Protein AF-A0A235IRP4-F1 (afdb_monomer)

Solvent-accessible surface area (backbone atoms only — not comparable to full-atom values): 6164 Å² total; per-residue (Å²): 132,46,96,45,72,68,49,32,52,53,53,48,55,54,45,62,75,68,65,70,85,76,78,77,82,80,84,82,76,60,56,69,79,68,45,45,70,66,64,71,61,71,69,74,91,69,80,57,93,87,68,76,81,56,93,62,75,76,56,74,74,78,46,65,68,59,47,56,52,50,50,55,53,48,61,75,69,49,94,48,57,71,62,52,52,55,56,52,58,71,71,77,112

Secondary structure (DSSP, 8-state):
--SSHHHHHHHHHHHHHH--PPPPPP----HHHHHHHHHSS-----PPTT-PPPTTTT--TT-HHHHHHHHHHHHHH-S-HHHHHHHHHHH--

Radius of gyration: 32.2 Å; Cα contacts (8 Å, |Δi|>4): 19; chains: 1; bounding box: 55×28×84 Å

Foldseek 3Di:
DDPDPVRVVVVVVVCVVVDDDDDDDDPDDCCPVPPVVVVVPDDDDDPDVPDDDDPCVPPPCPPVVNLVVVLVVCCVPPPDNVVSVVVSVVVVD

Sequence (93 aa):
MGKTLNECAAKYRGFCKKYKPKAKTEKRYFWGNQFLPKVIKGKGKKASPGQMQLPWDTWEASNPEIVDVAEKFIFANCYNPQVAGMIFRNHNQ

Structure (mmCIF, N/CA/C/O backbone):
data_AF-A0A235IRP4-F1
#
_entry.id   AF-A0A235IRP4-F1
#
loop_
_atom_site.group_PDB
_atom_site.id
_atom_site.type_symbol
_atom_site.label_atom_id
_atom_site.label_alt_id
_atom_site.label_comp_id
_atom_site.label_asym_id
_atom_site.label_entity_id
_atom_site.label_seq_id
_atom_site.pdbx_PDB_ins_code
_atom_site.Cartn_x
_atom_site.Cartn_y
_atom_site.Cartn_z
_atom_site.occupancy
_atom_site.B_iso_or_equiv
_atom_site.auth_seq_id
_atom_site.auth_comp_id
_atom_site.auth_asym_id
_atom_site.auth_atom_id
_atom_site.pdbx_PDB_model_num
ATOM 1 N N . MET A 1 1 ? -19.889 -3.545 47.587 1.00 68.94 1 MET A N 1
ATOM 2 C CA . MET A 1 1 ? -20.401 -4.934 47.470 1.00 68.94 1 MET A CA 1
ATOM 3 C C . MET A 1 1 ? -21.352 -5.226 48.636 1.00 68.94 1 MET A C 1
ATOM 5 O O . MET A 1 1 ? -21.452 -4.382 49.519 1.00 68.94 1 MET A O 1
ATOM 9 N N . GLY A 1 2 ? -22.152 -6.300 48.586 1.00 86.88 2 GLY A N 1
ATOM 10 C CA . GLY A 1 2 ? -23.081 -6.675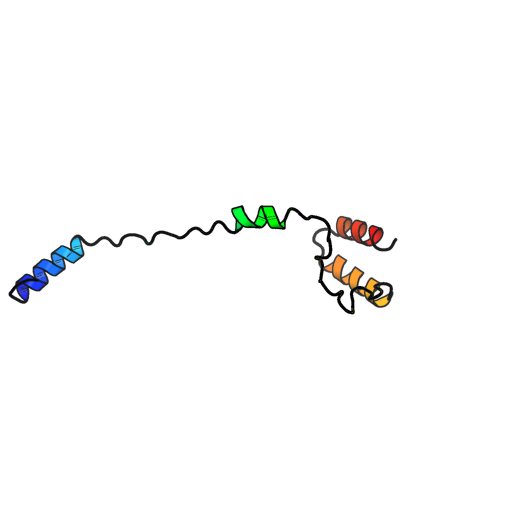 49.673 1.00 86.88 2 GLY A CA 1
ATOM 11 C C . GLY A 1 2 ? -22.352 -7.206 50.911 1.00 86.88 2 GLY A C 1
ATOM 12 O O . GLY A 1 2 ? -21.208 -7.633 50.779 1.00 86.88 2 GLY A O 1
ATOM 13 N N . LYS A 1 3 ? -22.989 -7.168 52.088 1.00 91.19 3 LYS A N 1
ATOM 14 C CA . LYS A 1 3 ? -22.401 -7.685 53.342 1.00 91.19 3 LYS A CA 1
ATOM 15 C C . LYS A 1 3 ? -22.577 -9.199 53.481 1.00 91.19 3 LYS A C 1
ATOM 17 O O . LYS A 1 3 ? -21.809 -9.841 54.185 1.00 91.19 3 LYS A O 1
ATOM 22 N N . THR A 1 4 ? -23.559 -9.770 52.782 1.00 95.88 4 THR A N 1
ATOM 23 C CA . THR A 1 4 ? -23.775 -11.219 52.674 1.00 95.88 4 THR A CA 1
ATOM 24 C C . THR A 1 4 ? -23.583 -11.699 51.234 1.00 95.88 4 THR A C 1
ATOM 26 O O . THR A 1 4 ? -23.678 -10.921 50.279 1.00 95.88 4 THR A O 1
ATOM 29 N N . LEU A 1 5 ? -23.355 -13.004 51.063 1.00 93.62 5 LEU A N 1
ATOM 30 C CA . LEU A 1 5 ? -23.242 -13.652 49.749 1.00 93.62 5 LEU A CA 1
ATOM 31 C C . LEU A 1 5 ? -24.477 -13.401 48.870 1.00 93.62 5 LEU A C 1
ATOM 33 O O . LEU A 1 5 ? -24.345 -13.039 47.700 1.00 93.62 5 LEU A O 1
ATOM 37 N N . ASN A 1 6 ? -25.672 -13.508 49.454 1.00 94.44 6 ASN A N 1
ATOM 38 C CA . ASN A 1 6 ? -26.931 -13.288 48.743 1.00 94.44 6 ASN A CA 1
ATOM 39 C C . ASN A 1 6 ? -27.090 -11.836 48.278 1.00 94.44 6 ASN A C 1
ATOM 41 O O . ASN A 1 6 ? -27.459 -11.595 47.126 1.00 94.44 6 ASN A O 1
ATOM 45 N N . GLU A 1 7 ? -26.754 -10.861 49.127 1.00 95.50 7 GLU A N 1
ATOM 46 C CA . GLU A 1 7 ? -26.753 -9.452 48.721 1.00 95.50 7 GLU A CA 1
ATOM 47 C C . GLU A 1 7 ? -25.728 -9.168 47.620 1.00 95.50 7 GLU A C 1
ATOM 49 O O . GLU A 1 7 ? -25.994 -8.381 46.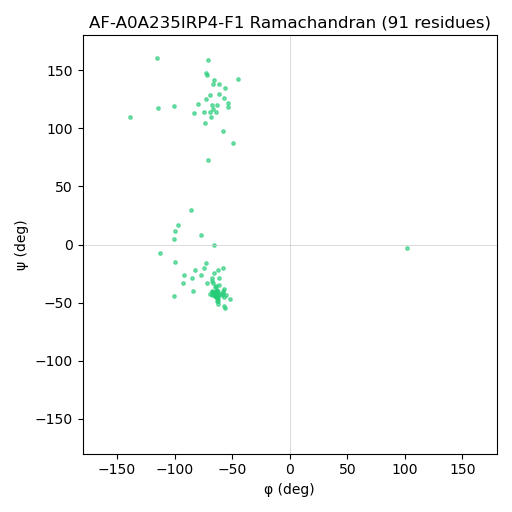707 1.00 95.50 7 GLU A O 1
ATOM 54 N N . CYS A 1 8 ? -24.543 -9.776 47.704 1.00 94.56 8 CYS A N 1
ATOM 55 C CA . CYS A 1 8 ? -23.503 -9.615 46.696 1.00 94.56 8 CYS A CA 1
ATOM 56 C C . CYS A 1 8 ? -23.982 -10.140 45.335 1.00 94.56 8 CYS A C 1
ATOM 58 O O . CYS A 1 8 ? -23.941 -9.407 44.343 1.00 94.56 8 CYS A O 1
ATOM 60 N N . ALA A 1 9 ? -24.542 -11.353 45.309 1.00 95.44 9 ALA A N 1
ATOM 61 C CA . ALA A 1 9 ? -25.097 -11.962 44.105 1.00 95.44 9 ALA A CA 1
ATOM 62 C C . ALA A 1 9 ? -26.251 -11.135 43.514 1.00 95.44 9 ALA A C 1
ATOM 64 O O . ALA A 1 9 ? -26.304 -10.922 42.302 1.00 95.44 9 ALA A O 1
ATOM 65 N N . ALA A 1 10 ? -27.154 -10.613 44.351 1.00 94.94 10 ALA A N 1
ATOM 66 C CA . ALA A 1 10 ? -28.257 -9.764 43.902 1.00 94.94 10 ALA A CA 1
ATOM 67 C C . ALA A 1 10 ? -27.762 -8.465 43.242 1.00 94.94 10 ALA A C 1
ATOM 69 O O . ALA A 1 10 ? -28.208 -8.115 42.144 1.00 94.94 10 ALA A O 1
ATOM 70 N N . LYS A 1 11 ? -26.789 -7.781 43.861 1.00 94.56 11 LYS A N 1
ATOM 71 C CA . LYS A 1 11 ? -26.173 -6.566 43.299 1.00 94.56 11 LYS A CA 1
ATOM 72 C C . LYS A 1 11 ? -25.429 -6.860 41.994 1.00 94.56 11 LYS A C 1
ATOM 74 O O . LYS A 1 11 ? -25.555 -6.088 41.045 1.00 94.56 11 LYS A O 1
ATOM 79 N N . TYR A 1 12 ? -24.721 -7.987 41.914 1.00 94.31 12 TYR A N 1
ATOM 80 C CA . TYR A 1 12 ? -24.011 -8.402 40.703 1.00 94.31 12 TYR A CA 1
ATOM 81 C C . TYR A 1 12 ? -24.967 -8.703 39.540 1.00 94.31 12 TYR A C 1
ATOM 83 O O . TYR A 1 12 ? -24.780 -8.181 38.444 1.00 94.31 12 TYR A O 1
ATOM 91 N N . ARG A 1 13 ? -26.067 -9.429 39.779 1.00 95.44 13 ARG A N 1
ATOM 92 C CA . ARG A 1 13 ? -27.114 -9.641 38.758 1.00 95.44 13 ARG A CA 1
ATOM 93 C C . ARG A 1 13 ? -27.691 -8.317 38.250 1.00 95.44 13 ARG A C 1
ATOM 95 O O . ARG A 1 13 ? -27.931 -8.166 37.053 1.00 95.44 13 ARG A O 1
ATOM 102 N N . GLY A 1 14 ? -27.898 -7.350 39.146 1.00 94.81 14 GLY A N 1
ATOM 103 C CA . GLY A 1 14 ? -28.332 -5.999 38.784 1.00 94.81 14 GLY A CA 1
ATOM 104 C C . GLY A 1 14 ? -27.319 -5.254 37.909 1.00 94.81 14 GLY A C 1
ATOM 1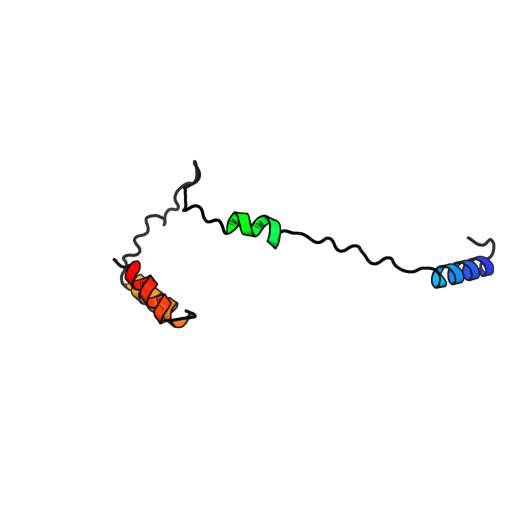05 O O . GLY A 1 14 ? -27.715 -4.583 36.957 1.00 94.81 14 GLY A O 1
ATOM 106 N N . PHE A 1 15 ? -26.023 -5.406 38.188 1.00 94.19 15 PHE A N 1
ATOM 1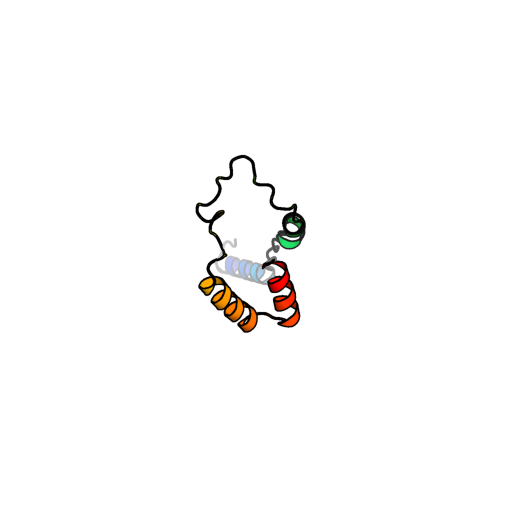07 C CA . PHE A 1 15 ? -24.948 -4.881 37.347 1.00 94.19 15 PHE A CA 1
ATOM 108 C C . PHE A 1 15 ? -24.955 -5.522 35.954 1.00 94.19 15 PHE A C 1
ATOM 110 O O . PHE A 1 15 ? -24.978 -4.791 34.969 1.00 94.19 15 PHE A O 1
ATOM 117 N N . CYS A 1 16 ? -25.036 -6.853 35.854 1.00 92.75 16 CYS A N 1
ATOM 118 C CA . CYS A 1 16 ? -25.066 -7.565 34.570 1.00 92.75 16 CYS A CA 1
ATOM 119 C C . CYS A 1 16 ? -26.222 -7.111 33.668 1.00 92.75 16 CYS A C 1
ATOM 121 O O . CYS A 1 16 ? -26.034 -6.965 32.467 1.00 92.75 16 CYS A O 1
ATOM 123 N N . LYS A 1 17 ? -27.401 -6.830 34.241 1.00 94.56 17 LYS A N 1
ATOM 124 C CA . LYS A 1 17 ? -28.557 -6.303 33.490 1.00 94.56 17 LYS A CA 1
ATOM 125 C C . LYS A 1 17 ? -28.338 -4.883 32.956 1.00 94.56 17 LYS A C 1
ATOM 127 O O . LYS A 1 17 ? -28.916 -4.520 31.937 1.00 94.56 17 LYS A O 1
ATOM 132 N N . LYS A 1 18 ? -27.558 -4.061 33.665 1.00 94.38 18 LYS A N 1
ATOM 133 C CA . LYS A 1 18 ? -27.296 -2.655 33.309 1.00 94.38 18 LYS A CA 1
ATOM 134 C C . LYS A 1 18 ? -26.054 -2.481 32.441 1.00 94.38 18 LYS A C 1
ATOM 136 O O . LYS A 1 18 ? -25.954 -1.494 31.717 1.00 94.38 18 LYS A O 1
ATOM 141 N N . TYR A 1 19 ? -25.099 -3.398 32.539 1.00 94.31 19 TYR A N 1
ATOM 142 C CA . TYR A 1 19 ? -23.842 -3.312 31.824 1.00 94.31 19 TYR A CA 1
ATOM 143 C C . TYR A 1 19 ? -24.077 -3.439 30.318 1.00 94.31 19 TYR A C 1
ATOM 145 O O . TYR A 1 19 ? -24.519 -4.472 29.821 1.00 94.31 19 TYR A O 1
ATOM 153 N N . LYS A 1 20 ? -23.752 -2.372 29.589 1.00 90.56 20 LYS A N 1
ATOM 154 C CA . LYS A 1 20 ? -23.658 -2.380 28.131 1.00 90.56 20 LYS A CA 1
ATOM 155 C C . LYS A 1 20 ? -22.199 -2.133 27.756 1.00 90.56 20 LYS A C 1
ATOM 157 O O . LYS A 1 20 ? -21.684 -1.062 28.093 1.00 90.56 20 LYS A O 1
ATOM 162 N N . PRO A 1 21 ? -21.522 -3.083 27.087 1.00 89.19 21 PRO A N 1
ATOM 163 C CA . PRO A 1 21 ? -20.174 -2.855 26.591 1.00 89.19 21 PRO A CA 1
ATOM 164 C C . PRO A 1 21 ? -20.184 -1.642 25.660 1.00 89.19 21 PRO A C 1
ATOM 166 O O . PRO A 1 21 ? -20.965 -1.592 24.708 1.00 89.19 21 PRO A O 1
ATOM 169 N N . LYS A 1 22 ? -19.331 -0.649 25.924 1.00 86.69 22 LYS A N 1
ATOM 170 C CA . LYS A 1 22 ? -19.097 0.407 24.936 1.00 86.69 22 LYS A CA 1
ATOM 171 C C . LYS A 1 22 ? -18.338 -0.210 23.768 1.00 86.69 22 LYS A C 1
ATOM 173 O O . LYS A 1 22 ? -17.306 -0.847 23.982 1.00 86.69 22 LYS A O 1
ATOM 178 N N . ALA A 1 23 ? -18.841 -0.008 22.552 1.00 87.12 23 ALA A N 1
ATOM 179 C CA . ALA A 1 23 ? -18.105 -0.372 21.352 1.00 87.12 23 ALA A CA 1
ATOM 180 C C . ALA A 1 23 ? -16.744 0.334 21.372 1.00 87.12 23 ALA A C 1
ATOM 182 O O . ALA A 1 23 ? -16.647 1.520 21.705 1.00 87.12 23 ALA A O 1
ATOM 183 N N . LYS A 1 24 ? -15.685 -0.412 21.055 1.00 86.62 24 LYS A N 1
ATOM 184 C CA . LYS A 1 24 ? -14.344 0.151 20.946 1.00 86.62 24 LYS A CA 1
ATOM 185 C C . LYS A 1 24 ? -14.369 1.194 19.834 1.00 86.62 24 LYS A C 1
ATOM 187 O O . LYS A 1 24 ? -14.842 0.910 18.738 1.00 86.62 24 LYS A O 1
ATOM 192 N N . THR A 1 25 ? -13.875 2.393 20.111 1.00 83.94 25 THR A N 1
ATOM 193 C CA . THR A 1 25 ? -13.702 3.396 19.064 1.00 83.94 25 THR A CA 1
ATOM 194 C C . THR A 1 25 ? -12.698 2.870 18.046 1.00 83.94 25 THR A C 1
ATOM 196 O O . THR A 1 25 ? -11.555 2.545 18.379 1.00 83.94 25 THR A O 1
ATOM 199 N N . GLU A 1 26 ? -13.135 2.749 16.797 1.00 82.06 26 GLU A N 1
ATOM 200 C CA . GLU A 1 26 ? -12.248 2.390 15.701 1.00 82.06 26 GLU A CA 1
ATOM 201 C C . GLU A 1 26 ? -11.266 3.536 15.457 1.00 82.06 26 GLU A C 1
ATOM 203 O O . GLU A 1 26 ? -11.657 4.663 15.141 1.00 82.06 26 GLU A O 1
ATOM 208 N N . LYS A 1 27 ? -9.967 3.256 15.590 1.00 80.62 27 LYS A N 1
ATOM 209 C CA . LYS A 1 27 ? -8.939 4.177 15.107 1.00 80.62 27 LYS A CA 1
ATOM 210 C C . LYS A 1 27 ? -8.912 4.089 13.588 1.00 80.62 27 LYS A C 1
ATOM 212 O O . LYS A 1 27 ? -8.392 3.130 13.026 1.00 80.62 27 LYS A O 1
ATOM 217 N N . ARG A 1 28 ? -9.469 5.099 12.923 1.00 80.06 28 ARG A N 1
ATOM 218 C CA . ARG A 1 28 ? -9.299 5.270 11.481 1.00 80.06 28 ARG A CA 1
ATOM 219 C C . ARG A 1 28 ? -7.945 5.913 11.227 1.00 80.06 28 ARG A C 1
ATOM 221 O O . ARG A 1 28 ? -7.672 7.006 11.717 1.00 80.06 28 ARG A O 1
ATOM 228 N N . TYR A 1 29 ? -7.100 5.226 10.470 1.00 78.06 29 TYR A N 1
ATOM 229 C CA . TYR A 1 29 ? -5.821 5.763 10.034 1.00 78.06 29 TYR A CA 1
ATOM 230 C C . TYR A 1 29 ? -5.957 6.245 8.591 1.00 78.06 29 TYR A C 1
ATOM 232 O O . TYR A 1 29 ? -6.268 5.471 7.690 1.00 78.0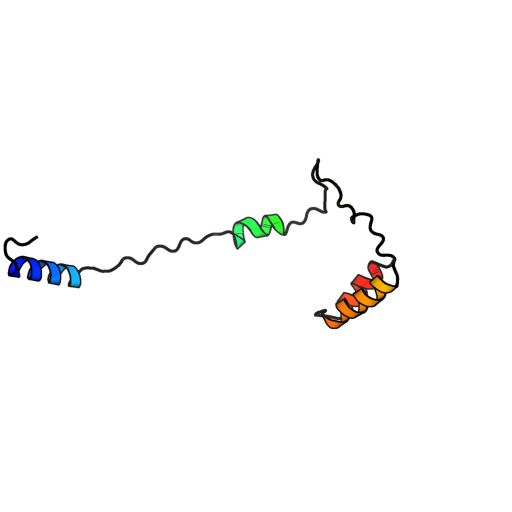6 29 TYR A O 1
ATOM 240 N N . PHE A 1 30 ? -5.728 7.535 8.363 1.00 81.06 30 PHE A N 1
ATOM 241 C CA . PHE A 1 30 ? -5.937 8.186 7.067 1.00 81.06 30 PHE A CA 1
ATOM 242 C C . PHE A 1 30 ? -4.729 8.056 6.127 1.00 81.06 30 PHE A C 1
ATOM 244 O O . PHE A 1 30 ? -4.514 8.933 5.294 1.00 81.06 30 PHE A O 1
ATOM 251 N N . TRP A 1 31 ? -3.944 6.975 6.239 1.00 82.12 31 TRP A N 1
ATOM 252 C CA . TRP A 1 31 ? -2.740 6.754 5.425 1.00 82.12 31 TRP A CA 1
ATOM 253 C C . TRP A 1 31 ? -3.029 6.892 3.931 1.00 82.12 31 TRP A C 1
ATOM 255 O O . TRP A 1 31 ? -2.329 7.631 3.246 1.00 82.12 31 TRP A O 1
ATOM 265 N N . GLY A 1 32 ? -4.104 6.261 3.446 1.00 78.00 32 GLY A N 1
ATOM 266 C CA . GLY A 1 32 ? -4.502 6.347 2.041 1.00 7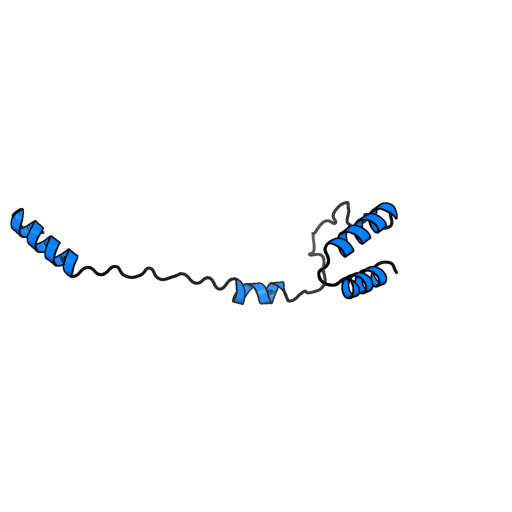8.00 32 GLY A CA 1
ATOM 267 C C . GLY A 1 32 ? -4.707 7.794 1.584 1.00 78.00 32 GLY A C 1
ATOM 268 O O . GLY A 1 32 ? -4.044 8.261 0.666 1.00 78.00 32 GLY A O 1
ATOM 269 N N . ASN A 1 33 ? -5.552 8.547 2.287 1.00 79.31 33 ASN A N 1
ATOM 270 C CA . ASN A 1 33 ? -5.924 9.901 1.866 1.00 79.31 33 ASN A CA 1
ATOM 271 C C . ASN A 1 33 ? -4.843 10.958 2.159 1.00 79.31 33 ASN A C 1
ATOM 273 O O . ASN A 1 33 ? -4.787 11.972 1.470 1.00 79.31 33 ASN A O 1
ATOM 277 N N . GLN A 1 34 ? -3.987 10.757 3.166 1.00 80.62 34 GLN A N 1
ATOM 278 C CA . GLN A 1 34 ? -2.951 11.727 3.551 1.00 80.62 34 GLN A CA 1
ATOM 279 C C . GLN A 1 34 ? -1.599 11.490 2.868 1.00 80.62 34 GLN A C 1
ATOM 281 O O . GLN A 1 34 ? -0.864 12.452 2.622 1.00 80.62 34 GLN A O 1
ATOM 286 N N . PHE A 1 35 ? -1.242 10.231 2.602 1.00 76.69 35 PHE A N 1
ATOM 287 C CA . PHE A 1 35 ? 0.092 9.858 2.129 1.00 76.69 35 PHE A CA 1
ATOM 288 C C . PHE A 1 35 ? 0.131 9.622 0.620 1.00 76.69 35 PHE A C 1
ATOM 290 O O . PHE A 1 35 ? 1.020 10.147 -0.051 1.00 76.69 35 PHE A O 1
ATOM 297 N N . LEU A 1 36 ? -0.856 8.916 0.056 1.00 74.69 36 LEU A N 1
ATOM 298 C CA . LEU A 1 36 ? -0.856 8.574 -1.372 1.00 74.69 36 LEU A CA 1
ATOM 299 C C . LEU A 1 36 ? -0.785 9.803 -2.297 1.00 74.69 36 LEU A C 1
ATOM 301 O O . LEU A 1 36 ? 0.028 9.775 -3.221 1.00 74.69 36 LEU A O 1
ATOM 305 N N . PRO A 1 37 ? -1.494 10.926 -2.046 1.00 78.81 37 PRO A N 1
ATOM 306 C CA . PRO A 1 37 ? -1.375 12.110 -2.903 1.00 78.81 37 PRO A CA 1
ATOM 307 C C . PRO A 1 37 ? 0.034 12.725 -2.940 1.00 78.81 37 PRO A C 1
ATOM 309 O O . PRO A 1 37 ? 0.367 13.443 -3.882 1.00 78.81 37 PRO A O 1
ATOM 312 N N . LYS A 1 38 ? 0.864 12.468 -1.919 1.00 72.88 38 LYS A N 1
ATOM 313 C CA . LYS A 1 38 ? 2.252 12.952 -1.835 1.00 72.88 38 LYS A CA 1
ATOM 314 C C . LYS A 1 38 ? 3.236 12.035 -2.563 1.00 72.88 38 LYS A C 1
ATOM 316 O O . LYS A 1 38 ? 4.249 12.524 -3.044 1.00 72.88 38 LYS A O 1
ATOM 321 N N . VAL A 1 39 ? 2.930 10.740 -2.655 1.00 68.31 39 VAL A N 1
ATOM 322 C CA . VAL A 1 39 ? 3.757 9.737 -3.351 1.00 68.31 39 VAL A CA 1
ATOM 323 C C . VAL A 1 39 ? 3.457 9.710 -4.849 1.00 68.31 39 VAL A C 1
ATOM 325 O O . VAL A 1 39 ? 4.371 9.628 -5.661 1.00 68.31 39 VAL A O 1
ATOM 328 N N . ILE A 1 40 ? 2.180 9.827 -5.227 1.00 67.50 40 ILE A N 1
ATOM 329 C CA . ILE A 1 40 ? 1.735 9.734 -6.628 1.00 67.50 40 ILE A CA 1
ATOM 330 C C . ILE A 1 40 ? 2.100 10.997 -7.427 1.00 67.50 40 ILE A C 1
ATOM 332 O O . ILE A 1 40 ? 2.210 10.942 -8.650 1.00 67.50 40 ILE A O 1
ATOM 336 N N . LYS A 1 41 ? 2.365 12.134 -6.762 1.00 60.75 41 LYS A N 1
ATOM 337 C CA . LYS A 1 41 ? 2.971 13.316 -7.396 1.00 60.75 41 LYS A CA 1
ATOM 338 C C . LYS A 1 41 ? 4.444 13.039 -7.710 1.00 60.75 41 LYS A C 1
ATOM 340 O O . LYS A 1 41 ? 5.345 13.556 -7.053 1.00 60.75 41 LYS A O 1
ATOM 345 N N . GLY A 1 42 ? 4.668 12.212 -8.727 1.00 56.91 42 GLY A N 1
ATOM 346 C CA . GLY A 1 42 ? 5.972 11.904 -9.287 1.00 56.91 42 GLY A CA 1
ATOM 347 C C . GLY A 1 42 ? 6.655 13.178 -9.761 1.00 56.91 42 GLY A C 1
ATOM 348 O O . GLY A 1 42 ? 6.412 13.665 -10.861 1.00 56.91 42 GLY A O 1
ATOM 349 N N . LYS A 1 43 ? 7.541 13.725 -8.930 1.00 58.44 43 LYS A N 1
ATOM 350 C CA . LYS A 1 43 ? 8.652 14.515 -9.449 1.00 58.44 43 LYS A CA 1
ATOM 351 C C . LYS A 1 43 ? 9.609 13.511 -10.079 1.00 58.44 43 LYS A C 1
ATOM 353 O O . LYS A 1 43 ? 9.991 12.548 -9.417 1.00 58.44 43 LYS A O 1
ATOM 358 N N . GLY A 1 44 ? 9.947 13.720 -11.354 1.00 61.03 44 GLY A N 1
ATOM 359 C CA . GLY A 1 44 ? 10.950 12.922 -12.058 1.00 61.03 44 GLY A CA 1
ATOM 360 C C . GLY A 1 44 ? 12.185 12.723 -11.182 1.00 61.03 44 GLY A C 1
ATOM 361 O O . GLY A 1 44 ? 12.529 13.618 -10.407 1.00 61.03 44 GLY A O 1
ATOM 362 N N . LYS A 1 45 ? 12.779 11.526 -11.270 1.00 60.31 45 LYS A N 1
ATOM 363 C CA . LYS A 1 45 ? 13.872 11.031 -10.424 1.00 60.31 45 LYS A CA 1
ATOM 364 C C . LYS A 1 45 ? 15.007 12.064 -10.322 1.00 60.31 45 LYS A C 1
ATOM 366 O O . LYS A 1 45 ? 15.949 12.036 -11.103 1.00 60.31 45 LYS A O 1
ATOM 371 N N . LYS A 1 46 ? 14.934 12.990 -9.365 1.00 61.00 46 LYS A N 1
ATOM 372 C CA . LYS A 1 46 ? 16.106 13.743 -8.926 1.00 61.00 46 LYS A CA 1
ATOM 373 C C . LYS A 1 46 ? 16.799 12.838 -7.928 1.00 61.00 46 LYS A C 1
ATOM 375 O O . LYS A 1 46 ? 16.220 12.540 -6.887 1.00 61.00 46 LYS A O 1
ATOM 380 N N . ALA A 1 47 ? 17.986 12.358 -8.285 1.00 62.47 47 ALA A N 1
ATOM 381 C CA . ALA A 1 47 ? 18.838 11.662 -7.338 1.00 62.47 47 ALA A CA 1
ATOM 382 C C . ALA A 1 47 ? 19.012 12.571 -6.115 1.00 62.47 47 ALA A C 1
ATOM 384 O O . ALA A 1 47 ? 19.407 13.733 -6.246 1.00 62.47 47 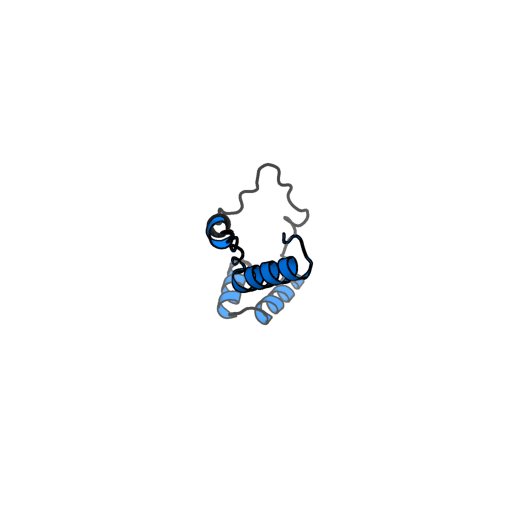ALA A O 1
ATOM 385 N N . SER A 1 48 ? 18.626 12.075 -4.942 1.00 66.31 48 SER A N 1
ATOM 386 C CA . SER A 1 48 ? 18.846 12.796 -3.694 1.00 66.31 48 SER A CA 1
ATOM 387 C C . SER A 1 48 ? 20.355 12.984 -3.503 1.00 66.31 48 SER A C 1
ATOM 389 O O . SER A 1 48 ? 21.105 12.036 -3.759 1.00 66.31 48 SER A O 1
ATOM 391 N N . PRO A 1 49 ? 20.830 14.164 -3.064 1.00 72.50 49 PRO A N 1
ATOM 392 C CA . PRO A 1 49 ? 22.250 14.369 -2.796 1.00 72.50 49 PRO A CA 1
ATOM 393 C C . PRO A 1 49 ? 22.759 13.293 -1.824 1.00 72.50 49 PRO A C 1
ATOM 395 O O . PRO A 1 49 ? 22.245 13.181 -0.713 1.00 72.50 49 PRO A O 1
ATOM 398 N N . GLY A 1 50 ? 23.721 12.475 -2.262 1.00 74.88 50 GLY A N 1
ATOM 399 C CA . GLY A 1 50 ? 24.308 11.385 -1.468 1.00 74.88 50 GLY A CA 1
ATOM 400 C C . GLY A 1 50 ? 23.812 9.968 -1.784 1.00 74.88 50 GLY A C 1
ATOM 401 O O . GLY A 1 50 ? 24.336 9.016 -1.212 1.00 74.88 50 GLY A O 1
ATOM 402 N N . GLN A 1 51 ? 22.850 9.784 -2.694 1.00 82.06 51 GLN A N 1
ATOM 403 C CA . GLN A 1 51 ? 22.491 8.440 -3.155 1.00 82.06 51 GLN A CA 1
ATOM 404 C C . GLN A 1 51 ? 23.580 7.905 -4.100 1.00 82.06 51 GLN A C 1
ATOM 406 O O . GLN A 1 51 ? 23.783 8.451 -5.184 1.00 82.06 51 GLN A O 1
ATOM 411 N N . MET A 1 52 ? 24.285 6.848 -3.685 1.00 76.94 52 MET A N 1
ATOM 412 C CA . MET A 1 52 ? 25.230 6.138 -4.553 1.00 76.94 52 MET A CA 1
ATOM 413 C C . MET A 1 52 ? 24.471 5.443 -5.685 1.00 76.94 52 MET A C 1
ATOM 415 O O . MET A 1 52 ? 23.409 4.862 -5.449 1.00 76.94 52 MET A O 1
ATOM 419 N N . GLN A 1 53 ? 25.011 5.507 -6.904 1.00 72.44 53 GLN A N 1
ATOM 420 C CA . GLN A 1 53 ? 24.491 4.706 -8.009 1.00 72.44 53 GLN A CA 1
ATOM 421 C C . GLN A 1 53 ? 24.729 3.224 -7.735 1.00 72.44 53 GLN A C 1
ATOM 423 O O . GLN A 1 53 ? 25.755 2.838 -7.164 1.00 72.44 53 GLN A O 1
ATOM 428 N N . LEU A 1 54 ? 23.756 2.404 -8.109 1.00 80.06 54 LEU A N 1
ATOM 429 C CA . LEU A 1 54 ? 23.867 0.963 -7.997 1.00 80.06 54 LEU A CA 1
ATOM 430 C C . LEU A 1 54 ? 24.836 0.452 -9.073 1.00 80.06 54 LEU A C 1
ATOM 432 O O . LEU A 1 54 ? 24.872 1.006 -10.170 1.00 80.06 54 LEU A O 1
ATOM 436 N N . PRO A 1 55 ? 25.592 -0.629 -8.816 1.00 74.25 55 PRO A N 1
ATOM 437 C CA . PRO A 1 55 ? 26.533 -1.181 -9.797 1.00 74.25 55 PRO A CA 1
ATOM 438 C C . PRO A 1 55 ? 25.897 -1.585 -11.137 1.00 74.25 55 PRO A C 1
ATOM 440 O O . PRO A 1 55 ? 26.592 -1.718 -12.136 1.00 74.25 55 PRO A O 1
ATOM 443 N N . TRP A 1 56 ? 24.580 -1.792 -11.158 1.00 73.25 56 TRP A N 1
ATOM 444 C CA . TRP A 1 56 ? 23.800 -2.123 -12.349 1.00 73.25 56 TRP A CA 1
ATOM 445 C C . TRP A 1 56 ? 23.052 -0.924 -12.950 1.00 73.25 56 TRP A C 1
ATOM 447 O O . TRP A 1 56 ? 22.313 -1.107 -13.911 1.00 73.25 56 TRP A O 1
ATOM 457 N N . ASP A 1 57 ? 23.236 0.299 -12.439 1.00 73.31 57 ASP A N 1
ATOM 458 C CA . ASP A 1 57 ? 22.667 1.503 -13.071 1.00 73.31 57 ASP A CA 1
ATOM 459 C C . ASP A 1 57 ? 23.290 1.762 -14.457 1.00 73.31 57 ASP A C 1
ATOM 461 O O . ASP A 1 57 ? 22.650 2.357 -15.321 1.00 73.31 57 ASP A O 1
ATOM 465 N N . THR A 1 58 ? 24.507 1.263 -14.698 1.00 67.06 58 THR A N 1
ATOM 466 C CA . THR A 1 58 ? 25.180 1.253 -16.008 1.00 67.06 58 THR A CA 1
ATOM 467 C C . THR A 1 58 ? 25.086 -0.099 -16.718 1.00 67.06 58 THR A C 1
ATOM 469 O O . THR A 1 58 ? 25.820 -0.329 -17.676 1.00 67.06 58 THR A O 1
ATOM 472 N N . TRP A 1 59 ? 24.249 -1.030 -16.243 1.00 67.94 59 TRP A N 1
ATOM 473 C CA . TRP A 1 59 ? 24.068 -2.314 -16.921 1.00 67.94 59 TRP A CA 1
ATOM 474 C C . TRP A 1 59 ? 23.464 -2.053 -18.301 1.00 67.94 59 TRP A C 1
ATOM 476 O O . TRP A 1 59 ? 22.325 -1.600 -18.415 1.00 67.94 59 TRP A O 1
ATOM 486 N N . GLU A 1 60 ? 24.215 -2.349 -19.361 1.00 64.12 60 GLU A N 1
ATOM 487 C CA . GLU A 1 60 ? 23.710 -2.206 -20.722 1.00 64.12 60 GLU A CA 1
ATOM 488 C C . GLU A 1 60 ? 22.615 -3.244 -20.987 1.00 64.12 60 GLU A C 1
ATOM 490 O O . GLU A 1 60 ? 22.860 -4.446 -21.100 1.00 64.12 60 GLU A O 1
ATOM 495 N N . ALA A 1 61 ? 21.377 -2.763 -21.095 1.00 60.97 61 ALA A N 1
ATOM 496 C CA . ALA A 1 61 ? 20.210 -3.555 -21.478 1.00 60.97 61 ALA A CA 1
ATOM 497 C C . ALA A 1 61 ? 20.279 -4.081 -22.928 1.00 60.97 61 ALA A C 1
ATOM 499 O O . ALA A 1 61 ? 19.382 -4.794 -23.362 1.00 60.97 61 ALA A O 1
ATOM 500 N N . SER A 1 62 ? 21.343 -3.764 -23.670 1.00 66.62 62 SER A N 1
ATOM 501 C CA . SER A 1 62 ? 21.517 -4.071 -25.093 1.00 66.62 62 SER A CA 1
ATOM 502 C C . SER A 1 62 ? 21.893 -5.526 -25.391 1.00 66.62 62 SER A C 1
ATOM 504 O O . SER A 1 62 ? 22.214 -5.843 -26.535 1.00 66.62 62 SER A O 1
ATOM 506 N N . ASN A 1 63 ? 21.877 -6.428 -24.402 1.00 80.12 63 ASN A N 1
ATOM 507 C CA . ASN A 1 63 ? 22.036 -7.851 -24.685 1.00 80.12 63 ASN A CA 1
ATOM 508 C C . ASN A 1 63 ? 20.773 -8.361 -25.416 1.00 80.12 63 ASN A C 1
ATOM 510 O O . ASN A 1 63 ? 19.700 -8.396 -24.806 1.00 80.12 63 ASN A O 1
ATOM 514 N N . PRO A 1 64 ? 20.882 -8.786 -26.689 1.00 83.81 64 PRO A N 1
ATOM 515 C CA . PRO A 1 64 ? 19.727 -9.157 -27.503 1.00 83.81 64 PRO A CA 1
ATOM 516 C C . PRO A 1 64 ? 18.941 -10.342 -26.928 1.00 83.81 64 PRO A C 1
ATOM 518 O O . PRO A 1 64 ? 17.727 -10.403 -27.097 1.00 83.81 64 PRO A O 1
ATOM 521 N N . GLU A 1 65 ? 19.600 -11.249 -26.201 1.00 86.81 65 GLU A N 1
ATOM 522 C CA . GLU A 1 65 ? 18.941 -12.381 -25.541 1.00 86.81 65 GLU A CA 1
ATOM 523 C C . GLU A 1 65 ? 18.025 -11.911 -24.403 1.00 86.81 65 GLU A C 1
ATOM 525 O O . GLU A 1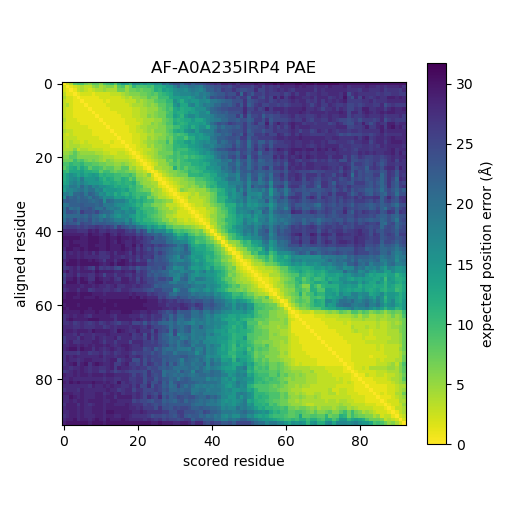 65 ? 16.896 -12.380 -24.261 1.00 86.81 65 GLU A O 1
ATOM 530 N N . ILE A 1 66 ? 18.481 -10.929 -23.618 1.00 84.50 66 ILE A N 1
ATOM 531 C CA . ILE A 1 66 ? 17.694 -10.356 -22.520 1.00 84.50 66 ILE A CA 1
ATOM 532 C C . ILE A 1 66 ? 16.478 -9.613 -23.080 1.00 84.50 66 ILE A C 1
ATOM 534 O O . ILE A 1 66 ? 15.382 -9.746 -22.535 1.00 84.50 66 ILE A O 1
ATOM 538 N N . VAL A 1 67 ? 16.654 -8.870 -24.176 1.00 85.81 67 VAL A N 1
ATOM 539 C CA . VAL A 1 67 ? 15.566 -8.140 -24.845 1.00 85.81 67 VAL A CA 1
ATOM 540 C C . VAL A 1 67 ? 14.501 -9.105 -25.376 1.00 85.81 67 VAL A C 1
ATOM 542 O O . VAL A 1 67 ? 13.318 -8.891 -25.111 1.00 85.81 67 VAL A O 1
ATOM 545 N N . ASP A 1 68 ? 14.901 -10.192 -26.042 1.00 88.75 68 ASP A N 1
ATOM 546 C CA . ASP A 1 68 ? 13.983 -11.209 -26.585 1.00 88.75 68 ASP A CA 1
ATOM 547 C C . ASP A 1 68 ? 13.192 -11.935 -25.478 1.00 88.75 68 ASP A C 1
ATOM 549 O O . ASP A 1 68 ? 11.976 -12.131 -25.572 1.00 88.75 68 ASP A O 1
ATOM 553 N N . VAL A 1 69 ? 13.851 -12.296 -24.372 1.00 90.62 69 VAL A N 1
ATOM 554 C CA . VAL A 1 69 ? 13.174 -12.916 -23.220 1.00 90.62 69 VAL A CA 1
ATOM 555 C C . VAL A 1 69 ? 12.225 -11.930 -22.534 1.00 90.62 69 VAL A C 1
ATOM 557 O O . VAL A 1 69 ? 11.093 -12.297 -22.195 1.00 90.62 69 VAL A O 1
ATOM 560 N N . ALA A 1 70 ? 12.654 -10.682 -22.341 1.00 88.06 70 ALA A N 1
ATOM 561 C CA . ALA A 1 70 ? 11.832 -9.644 -21.731 1.00 88.06 70 ALA A CA 1
ATOM 562 C C . ALA A 1 70 ? 10.583 -9.350 -22.570 1.00 88.06 70 ALA A C 1
ATOM 564 O O . ALA A 1 70 ? 9.492 -9.232 -22.009 1.00 88.06 70 ALA A O 1
ATOM 565 N N . GLU A 1 71 ? 10.713 -9.301 -23.898 1.00 89.44 71 GLU A N 1
ATOM 566 C CA . GLU A 1 71 ? 9.590 -9.121 -24.817 1.00 89.44 71 GLU A CA 1
ATOM 567 C C . GLU A 1 71 ? 8.533 -10.217 -24.619 1.00 89.44 71 GLU A C 1
ATOM 569 O O . GLU A 1 71 ? 7.368 -9.918 -24.335 1.00 89.44 71 GLU A O 1
ATOM 574 N N . LYS A 1 72 ? 8.943 -11.491 -24.661 1.00 93.50 72 LYS A N 1
ATOM 575 C CA . LYS A 1 72 ? 8.042 -12.639 -24.443 1.00 93.50 72 LYS A CA 1
ATOM 576 C C . LYS A 1 72 ? 7.342 -12.563 -23.092 1.00 93.50 72 LYS A C 1
ATOM 578 O O . LYS A 1 72 ? 6.132 -12.778 -23.010 1.00 93.50 72 LYS A O 1
ATOM 583 N N . PHE A 1 73 ? 8.085 -12.240 -22.034 1.00 92.88 73 PHE A N 1
ATOM 584 C CA . PHE A 1 73 ? 7.531 -12.132 -20.689 1.00 92.88 73 PHE A CA 1
ATOM 585 C C . PHE A 1 73 ? 6.491 -11.012 -20.584 1.00 92.88 73 PHE A C 1
ATOM 587 O O . PHE A 1 73 ? 5.414 -11.220 -20.019 1.00 92.88 73 PHE A O 1
ATOM 594 N N . ILE A 1 74 ? 6.786 -9.836 -21.141 1.00 91.44 74 ILE A N 1
ATOM 595 C CA . ILE A 1 74 ? 5.878 -8.688 -21.124 1.00 91.44 74 ILE A CA 1
ATOM 596 C C . ILE A 1 74 ? 4.592 -9.036 -21.869 1.00 91.44 74 ILE A C 1
ATOM 598 O O . ILE A 1 74 ? 3.511 -8.878 -21.306 1.00 91.44 74 ILE A O 1
ATOM 602 N N . PHE A 1 75 ? 4.681 -9.552 -23.095 1.00 93.50 75 PHE A N 1
ATOM 603 C CA . PHE A 1 75 ? 3.487 -9.858 -23.884 1.00 93.50 75 PHE A CA 1
ATOM 604 C C . PHE A 1 75 ? 2.649 -10.996 -23.297 1.00 93.50 75 PHE A C 1
ATOM 606 O O . PHE A 1 75 ? 1.424 -10.932 -23.375 1.00 93.50 75 PHE A O 1
ATOM 613 N N . ALA A 1 76 ? 3.275 -11.981 -22.650 1.00 94.00 76 ALA A N 1
ATOM 614 C CA . ALA A 1 76 ? 2.557 -13.057 -21.971 1.00 94.00 76 ALA A CA 1
ATOM 615 C C . ALA A 1 76 ? 1.771 -12.581 -20.735 1.00 94.00 76 ALA A C 1
ATOM 617 O O . ALA A 1 76 ? 0.753 -13.182 -20.400 1.00 94.00 76 ALA A O 1
ATOM 618 N N . ASN A 1 77 ? 2.229 -11.521 -20.057 1.00 95.06 77 ASN A N 1
ATOM 619 C CA . ASN A 1 77 ? 1.664 -11.072 -18.777 1.00 95.06 77 ASN A CA 1
ATOM 620 C C . ASN A 1 77 ? 0.950 -9.712 -18.842 1.00 95.06 77 ASN A C 1
ATOM 622 O O . ASN A 1 77 ? 0.358 -9.274 -17.853 1.00 95.06 77 ASN A O 1
ATOM 626 N N . CYS A 1 78 ? 1.023 -8.998 -19.964 1.00 92.25 78 CYS A N 1
ATOM 627 C CA . CYS A 1 78 ? 0.427 -7.674 -20.071 1.00 92.25 78 CYS A CA 1
ATOM 628 C C . CYS A 1 78 ? -1.107 -7.734 -20.118 1.00 92.25 78 CYS A C 1
ATOM 630 O O . CYS A 1 78 ? -1.713 -8.626 -20.703 1.00 92.25 78 CYS A O 1
ATOM 632 N N . TYR A 1 79 ? -1.743 -6.717 -19.537 1.00 91.56 79 TYR A N 1
ATOM 633 C CA . TYR A 1 79 ? -3.198 -6.564 -19.581 1.00 91.56 79 TYR A CA 1
ATOM 634 C C . TYR A 1 79 ? -3.712 -6.159 -20.978 1.00 91.56 79 TYR A C 1
ATOM 636 O O . TYR A 1 79 ? -4.810 -6.538 -21.373 1.00 91.56 79 TYR A O 1
ATOM 644 N N . ASN A 1 80 ? -2.925 -5.379 -21.734 1.00 93.38 80 ASN A N 1
ATOM 645 C CA . ASN A 1 80 ? -3.246 -4.961 -23.100 1.00 93.38 80 ASN A CA 1
ATOM 646 C C . ASN A 1 80 ? -1.994 -5.034 -24.003 1.00 93.38 80 ASN A C 1
ATOM 648 O O . ASN A 1 80 ? -1.110 -4.177 -23.877 1.00 93.38 80 ASN A O 1
ATOM 652 N N . PRO A 1 81 ? -1.940 -5.990 -24.950 1.00 89.44 81 PRO A N 1
ATOM 653 C CA . PRO A 1 81 ? -0.794 -6.184 -25.841 1.00 89.44 81 PRO A CA 1
ATOM 654 C C . PRO A 1 81 ? -0.479 -4.985 -26.740 1.00 89.44 81 PRO A C 1
ATOM 656 O O . PRO A 1 81 ? 0.685 -4.691 -26.993 1.00 89.44 81 PRO A O 1
ATOM 659 N N . GLN A 1 82 ? -1.492 -4.246 -27.199 1.00 88.94 82 GLN A N 1
ATOM 660 C CA . GLN A 1 82 ? -1.281 -3.107 -28.101 1.00 88.94 82 GLN A CA 1
ATOM 661 C C . GLN A 1 82 ? -0.548 -1.965 -27.388 1.00 88.94 82 GLN A C 1
ATOM 663 O O . GLN A 1 82 ? 0.366 -1.355 -27.939 1.00 88.94 82 GLN A O 1
ATOM 668 N N . VAL A 1 83 ? -0.907 -1.712 -26.126 1.00 88.12 83 VAL A N 1
ATOM 669 C CA . VAL A 1 83 ? -0.247 -0.697 -25.293 1.00 88.12 83 VAL A CA 1
ATOM 670 C C . VAL A 1 83 ? 1.171 -1.126 -24.927 1.00 88.12 83 VAL A C 1
ATOM 672 O O . VAL A 1 83 ? 2.092 -0.319 -25.036 1.00 88.12 83 VAL A O 1
ATOM 675 N N . ALA A 1 84 ? 1.362 -2.397 -24.562 1.00 87.81 84 ALA A N 1
ATOM 676 C CA . ALA A 1 84 ? 2.684 -2.944 -24.266 1.00 87.81 84 ALA A CA 1
ATOM 677 C C . ALA A 1 84 ? 3.640 -2.816 -25.466 1.00 87.81 84 ALA A C 1
ATOM 679 O O . ALA A 1 84 ? 4.767 -2.349 -25.305 1.00 87.81 84 ALA A O 1
ATOM 680 N N . GLY A 1 85 ? 3.165 -3.125 -26.677 1.00 86.25 85 GLY A N 1
ATOM 681 C CA . GLY A 1 85 ? 3.959 -2.995 -27.898 1.00 86.25 85 GLY A CA 1
ATOM 682 C C 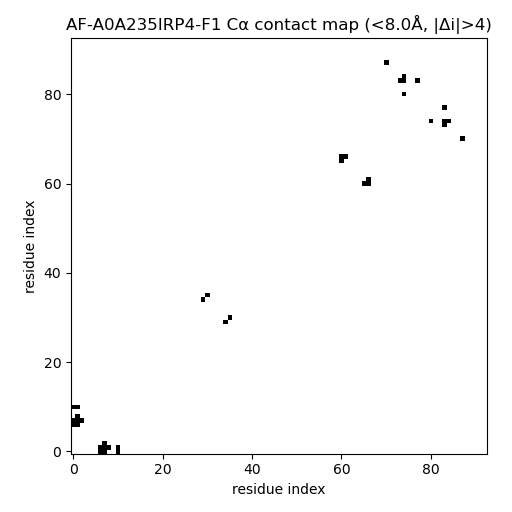. GLY A 1 85 ? 4.342 -1.554 -28.243 1.00 86.25 85 GLY A C 1
ATOM 683 O O . GLY A 1 85 ? 5.462 -1.319 -28.691 1.00 86.25 85 GLY A O 1
ATOM 684 N N . MET A 1 86 ? 3.462 -0.576 -28.000 1.00 86.50 86 MET A N 1
ATOM 685 C CA . MET A 1 86 ? 3.805 0.843 -28.185 1.00 86.50 86 MET A CA 1
ATOM 686 C C . MET A 1 86 ? 4.911 1.291 -27.222 1.00 86.50 86 MET A C 1
ATOM 688 O O . MET A 1 86 ? 5.849 1.965 -27.640 1.00 86.50 86 MET A O 1
ATOM 692 N N . ILE A 1 87 ? 4.825 0.898 -25.948 1.00 84.00 87 ILE A N 1
ATOM 693 C CA . ILE A 1 87 ? 5.832 1.239 -24.932 1.00 84.00 87 ILE A CA 1
ATOM 694 C C . ILE A 1 87 ? 7.181 0.606 -25.285 1.00 84.00 87 ILE A C 1
ATOM 696 O O . ILE A 1 87 ? 8.200 1.289 -25.246 1.00 84.00 87 ILE A O 1
ATOM 700 N N . PHE A 1 88 ? 7.186 -0.667 -25.683 1.00 81.81 88 PHE A N 1
ATOM 701 C CA . PHE A 1 88 ? 8.413 -1.388 -26.015 1.00 81.81 88 PHE A CA 1
ATOM 702 C C . PHE A 1 88 ? 9.156 -0.768 -27.209 1.00 81.81 88 PHE A C 1
ATOM 704 O O . PHE A 1 88 ? 10.363 -0.551 -27.141 1.00 81.81 88 PHE A O 1
ATOM 711 N N . ARG A 1 89 ? 8.439 -0.388 -28.276 1.00 80.38 89 ARG A N 1
ATOM 712 C CA . ARG A 1 89 ? 9.042 0.267 -29.455 1.00 80.38 89 ARG A CA 1
ATOM 713 C C . ARG A 1 89 ? 9.642 1.636 -29.141 1.00 80.38 89 ARG A C 1
ATOM 715 O O . ARG A 1 89 ? 10.681 1.966 -29.692 1.00 80.38 89 ARG A O 1
ATOM 722 N N . ASN A 1 90 ? 9.017 2.402 -28.248 1.00 77.00 90 ASN A N 1
ATOM 723 C CA . ASN A 1 90 ? 9.508 3.723 -27.847 1.00 77.00 90 ASN A CA 1
ATOM 724 C C . ASN A 1 90 ? 10.759 3.665 -26.950 1.00 77.00 90 ASN A C 1
ATOM 726 O O . ASN A 1 90 ? 11.402 4.690 -26.757 1.00 77.00 90 ASN A O 1
ATOM 730 N N . HIS A 1 91 ? 11.073 2.502 -26.366 1.00 68.25 91 HIS A N 1
ATOM 731 C CA . HIS A 1 91 ? 12.237 2.307 -25.494 1.00 68.25 91 HIS A CA 1
ATOM 732 C C . HIS A 1 91 ? 13.439 1.647 -26.190 1.00 68.25 91 HIS A C 1
ATOM 734 O O . HIS A 1 91 ? 14.535 1.706 -25.643 1.00 68.25 91 HIS A O 1
ATOM 740 N N . ASN A 1 92 ? 13.248 1.047 -27.370 1.00 62.12 92 ASN A N 1
ATOM 741 C CA . ASN A 1 92 ? 14.304 0.415 -28.176 1.00 62.12 92 ASN A CA 1
ATOM 742 C C . ASN A 1 92 ? 14.858 1.335 -29.290 1.00 62.12 92 ASN A C 1
ATOM 744 O O . ASN A 1 92 ? 15.465 0.844 -30.243 1.00 62.12 92 ASN A O 1
ATOM 748 N N . GLN A 1 93 ? 14.617 2.646 -29.200 1.00 47.19 93 GLN A N 1
ATOM 749 C CA . GLN A 1 93 ? 15.084 3.675 -30.136 1.00 47.19 93 GLN A CA 1
ATOM 750 C C . GLN A 1 93 ? 15.977 4.672 -29.398 1.00 47.19 93 GLN A C 1
ATOM 752 O O . GLN A 1 93 ? 16.984 5.101 -30.002 1.00 47.19 93 GLN A O 1
#

Mean predicted aligned error: 17.03 Å

pLDDT: mean 81.53, std 11.62, range [47.19, 95.88]